Protein AF-A0A3E2C802-F1 (afdb_monomer)

Mean predicted aligned error: 6.78 Å

Secondary structure (DSSP, 8-state):
---------TTSSHHHHHHHHHHHHT-----HHHHHHHHHHHHHHTT--TTS---B-TTS-B-

Foldseek 3Di:
DDDDDFDDDPPPCRQVVQVVVCVVVVHDDDDVVVVVVVVVVVCVVVVPPPVDDQPADPVRDGD

Organism: Gardnerella vaginalis (NCBI:txid2702)

Radius of gyration: 17.33 Å; Cα contacts (8 Å, |Δi|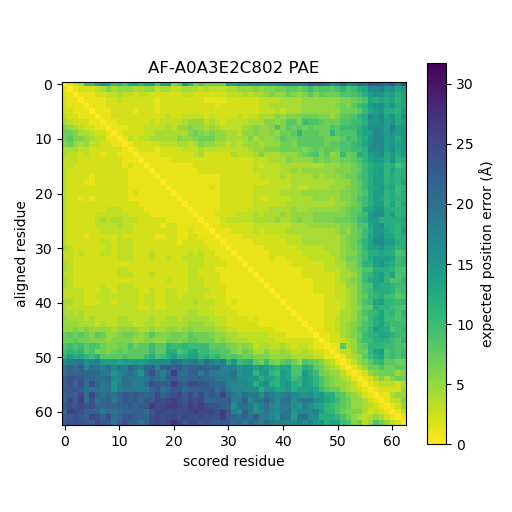>4): 22; chains: 1; bounding box: 31×28×46 Å

InterPro domains:
  IPR011994 Cytidylate kinase domain [PF02224] (4-55)
  IPR027417 P-loop containing nucleoside triphosphate hydrolase [G3DSA:3.40.50.300] (1-62)
  IPR027417 P-loop containing nucleoside triphosphate hydrolase [SSF52540] (1-57)

Solvent-accessible surface area (backbone atoms only — not comparable to full-atom values): 4264 Å² total; per-residue (Å²): 137,90,86,85,88,84,86,77,72,89,89,77,47,57,73,58,52,50,48,5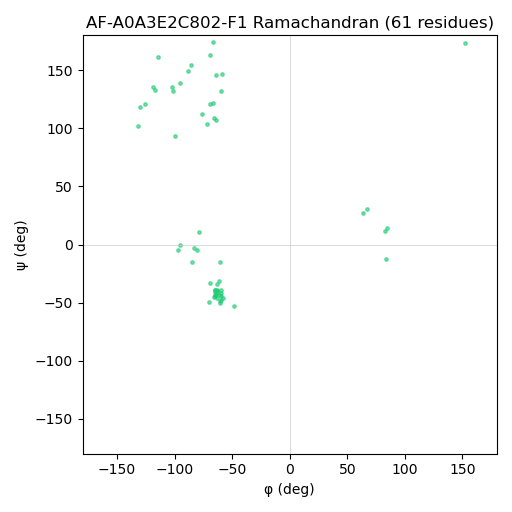2,50,18,64,74,72,72,47,87,76,82,62,65,67,61,51,52,50,51,52,52,52,50,36,61,72,69,66,55,70,82,82,61,73,84,53,54,49,100,86,68,46,79,113

pLDDT: mean 90.06, std 9.14, range [61.31, 97.88]

Structure (mmCIF, N/CA/C/O backbone):
data_AF-A0A3E2C802-F1
#
_entry.id   AF-A0A3E2C802-F1
#
loop_
_atom_site.group_PDB
_atom_site.id
_atom_site.type_symbol
_atom_site.label_atom_id
_atom_site.label_alt_id
_atom_site.label_comp_id
_atom_site.label_asym_id
_atom_site.label_entity_id
_atom_site.label_seq_id
_atom_site.pdbx_PDB_ins_code
_atom_site.Cartn_x
_atom_site.Cartn_y
_atom_site.Cartn_z
_atom_site.occupancy
_atom_site.B_iso_or_equiv
_atom_site.auth_seq_id
_atom_site.auth_comp_id
_atom_site.auth_asym_id
_atom_site.auth_atom_id
_atom_site.pdbx_PDB_model_num
ATOM 1 N N . MET A 1 1 ? 11.448 -18.965 -8.952 1.00 80.50 1 MET A N 1
ATOM 2 C CA . MET A 1 1 ? 10.539 -17.800 -9.028 1.00 80.50 1 MET A CA 1
ATOM 3 C C . MET A 1 1 ? 11.260 -16.610 -8.416 1.00 80.50 1 MET A C 1
ATOM 5 O O . MET A 1 1 ? 11.928 -16.813 -7.411 1.00 80.50 1 MET A O 1
ATOM 9 N N . ILE A 1 2 ? 11.201 -15.428 -9.033 1.00 93.56 2 ILE A N 1
ATOM 10 C CA . ILE A 1 2 ? 11.873 -14.215 -8.536 1.00 93.56 2 ILE A CA 1
ATOM 11 C C . ILE A 1 2 ? 10.828 -13.329 -7.849 1.00 93.56 2 ILE A C 1
ATOM 13 O O . ILE A 1 2 ? 9.771 -13.089 -8.426 1.00 93.56 2 ILE A O 1
ATOM 17 N N . CYS A 1 3 ? 11.137 -12.840 -6.645 1.00 94.81 3 CYS A N 1
ATOM 18 C CA . CYS A 1 3 ? 10.330 -11.862 -5.911 1.00 94.81 3 CYS A CA 1
ATOM 19 C C . CYS A 1 3 ? 11.153 -10.592 -5.682 1.00 94.81 3 CYS A C 1
ATOM 21 O O . CYS A 1 3 ? 12.319 -10.672 -5.301 1.00 94.81 3 CYS A O 1
ATOM 23 N N . VAL A 1 4 ? 10.539 -9.429 -5.901 1.00 95.12 4 VAL A N 1
ATOM 24 C CA . VAL A 1 4 ? 11.182 -8.117 -5.751 1.00 95.12 4 VAL A CA 1
ATOM 25 C C . VAL A 1 4 ? 10.345 -7.269 -4.798 1.00 95.12 4 VAL A C 1
ATOM 27 O O . VAL A 1 4 ? 9.171 -7.022 -5.068 1.00 95.12 4 VAL A O 1
ATOM 30 N N . ALA A 1 5 ? 10.947 -6.824 -3.695 1.00 95.69 5 ALA A N 1
ATOM 31 C CA . ALA A 1 5 ? 10.346 -5.873 -2.761 1.00 95.69 5 ALA A CA 1
ATOM 32 C C . ALA A 1 5 ? 10.805 -4.443 -3.093 1.00 95.69 5 ALA A C 1
ATOM 34 O O . ALA A 1 5 ? 11.969 -4.231 -3.436 1.00 95.69 5 ALA A O 1
ATOM 35 N N . ILE A 1 6 ? 9.890 -3.468 -3.029 1.00 94.00 6 ILE A N 1
ATOM 36 C CA . ILE A 1 6 ? 10.159 -2.052 -3.329 1.00 94.00 6 ILE A CA 1
ATOM 37 C C . ILE A 1 6 ? 9.577 -1.187 -2.208 1.00 94.00 6 ILE A C 1
ATOM 39 O O . ILE A 1 6 ? 8.379 -0.895 -2.193 1.00 94.00 6 ILE A O 1
ATOM 43 N N . ASP A 1 7 ? 10.451 -0.730 -1.313 1.00 93.25 7 ASP A N 1
ATOM 44 C CA . ASP A 1 7 ? 10.100 0.044 -0.120 1.00 93.25 7 ASP A CA 1
ATOM 45 C C . ASP A 1 7 ? 10.634 1.481 -0.163 1.00 93.25 7 ASP A C 1
ATOM 47 O O . ASP A 1 7 ? 11.513 1.837 -0.945 1.00 93.25 7 ASP A O 1
ATOM 51 N N . GLY A 1 8 ? 10.056 2.344 0.671 1.00 91.56 8 GLY A N 1
ATOM 52 C CA . GLY A 1 8 ? 10.430 3.755 0.787 1.00 91.56 8 GLY A CA 1
ATOM 53 C C . GLY A 1 8 ? 9.264 4.639 1.251 1.00 91.56 8 GLY A C 1
ATOM 54 O O . GLY A 1 8 ? 8.124 4.175 1.345 1.00 91.56 8 GLY A O 1
ATOM 55 N N . PRO A 1 9 ? 9.496 5.930 1.524 1.00 91.75 9 PRO A N 1
ATOM 56 C CA . PRO A 1 9 ? 8.485 6.817 2.101 1.00 91.75 9 PRO A CA 1
ATOM 57 C C . PRO A 1 9 ? 7.334 7.129 1.133 1.00 91.75 9 PRO A C 1
ATOM 59 O O . PRO A 1 9 ? 7.415 6.879 -0.072 1.00 91.75 9 PRO A O 1
ATOM 62 N N . ALA A 1 10 ? 6.207 7.624 1.648 1.00 88.50 10 ALA A N 1
ATOM 63 C CA . ALA A 1 10 ? 5.072 8.023 0.811 1.00 88.50 10 ALA A CA 1
ATOM 64 C C . ALA A 1 10 ? 5.477 9.120 -0.197 1.00 88.50 10 ALA A C 1
ATOM 66 O O . ALA A 1 10 ? 6.347 9.937 0.079 1.00 88.50 10 ALA A O 1
ATOM 67 N N . GLY A 1 11 ? 4.867 9.122 -1.386 1.00 89.38 11 GLY A N 1
ATOM 68 C CA . GLY A 1 11 ? 5.090 10.166 -2.398 1.00 89.38 11 GLY A CA 1
ATOM 69 C C . GLY A 1 11 ? 6.317 10.001 -3.306 1.00 89.38 11 GLY A C 1
ATOM 70 O O . GLY A 1 11 ? 6.359 10.638 -4.349 1.00 89.38 11 GLY A O 1
ATOM 71 N N . VAL A 1 12 ? 7.261 9.094 -3.020 1.00 93.56 12 VAL A N 1
ATOM 72 C CA . VAL A 1 12 ? 8.481 8.914 -3.855 1.00 93.56 12 VAL A CA 1
ATOM 73 C C . VAL A 1 12 ? 8.271 8.114 -5.153 1.00 93.56 12 VAL A C 1
ATOM 75 O O . VAL A 1 12 ? 9.227 7.696 -5.794 1.00 93.56 12 VAL A O 1
ATOM 78 N N . GLY A 1 13 ? 7.020 7.845 -5.538 1.00 93.25 13 GLY A N 1
ATOM 79 C CA . GLY A 1 13 ? 6.704 7.165 -6.801 1.00 93.25 13 GLY A CA 1
ATOM 80 C C . GLY A 1 13 ? 6.788 5.633 -6.789 1.00 93.25 13 GLY A C 1
ATOM 81 O O . GLY A 1 13 ? 6.674 5.025 -7.849 1.00 93.25 13 GLY A O 1
ATOM 82 N N . LYS A 1 14 ? 6.910 4.984 -5.620 1.00 94.31 14 LYS A N 1
ATOM 83 C CA . LYS A 1 14 ? 7.047 3.514 -5.502 1.00 94.31 14 LYS A CA 1
ATOM 84 C C . LYS A 1 14 ? 6.023 2.725 -6.307 1.00 94.31 14 LYS A C 1
ATOM 86 O O . LYS A 1 14 ? 6.420 1.876 -7.096 1.00 94.31 14 LYS A O 1
ATOM 91 N N . SER A 1 15 ? 4.726 3.005 -6.144 1.00 94.00 15 SER A N 1
ATOM 92 C CA . SER A 1 15 ? 3.660 2.288 -6.864 1.00 94.00 15 SER A CA 1
ATOM 93 C C . SER A 1 15 ? 3.751 2.488 -8.380 1.00 94.00 15 SER A C 1
ATOM 95 O O . SER A 1 15 ? 3.462 1.570 -9.139 1.00 94.00 15 SER A O 1
ATOM 97 N N . SER A 1 16 ? 4.193 3.663 -8.838 1.00 95.81 16 SER A N 1
ATOM 98 C CA . 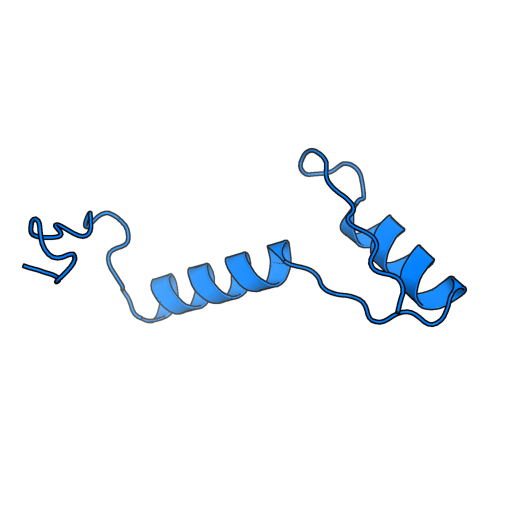SER A 1 16 ? 4.389 3.936 -10.266 1.00 95.81 16 SER A CA 1
ATOM 99 C C . SER A 1 16 ? 5.577 3.151 -10.825 1.00 95.81 16 SER A C 1
ATOM 101 O O . SER A 1 16 ? 5.426 2.456 -11.826 1.00 95.81 16 SER A O 1
ATOM 103 N N . THR A 1 17 ? 6.731 3.204 -10.154 1.00 95.69 17 THR A N 1
ATOM 104 C CA . THR A 1 17 ? 7.952 2.506 -10.586 1.00 95.69 17 THR A CA 1
ATOM 105 C C . THR A 1 17 ? 7.794 0.988 -10.526 1.00 95.69 17 THR A C 1
ATOM 107 O O . THR A 1 17 ? 8.131 0.299 -11.481 1.00 95.69 17 THR A O 1
ATOM 110 N N . SER A 1 18 ? 7.234 0.458 -9.437 1.00 95.94 18 SER A N 1
ATOM 111 C CA . SER A 1 18 ? 6.996 -0.984 -9.266 1.00 95.94 18 SER A CA 1
ATOM 112 C C . SER A 1 18 ? 6.017 -1.545 -10.299 1.00 95.94 18 SER A C 1
ATOM 114 O O . SER A 1 18 ? 6.273 -2.610 -10.857 1.00 95.94 18 SER A O 1
ATOM 116 N N . ARG A 1 19 ? 4.946 -0.810 -10.627 1.00 96.69 19 ARG A N 1
ATOM 117 C CA . ARG 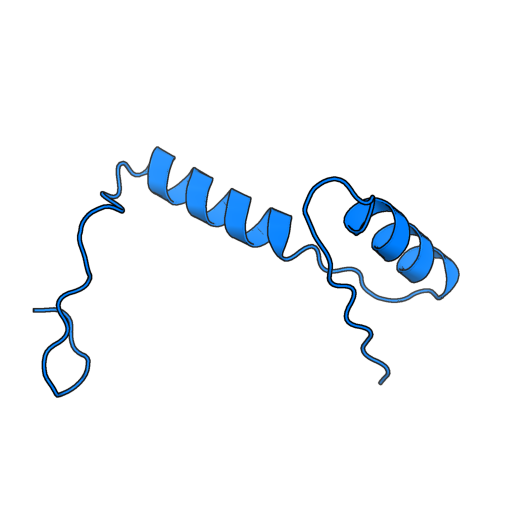A 1 19 ? 4.007 -1.195 -11.689 1.00 96.69 19 ARG A CA 1
ATOM 118 C C . ARG A 1 19 ? 4.671 -1.203 -13.067 1.00 96.69 19 ARG A C 1
ATOM 120 O O . ARG A 1 19 ? 4.478 -2.152 -13.821 1.00 96.69 19 ARG A O 1
ATOM 127 N N . ALA A 1 20 ? 5.464 -0.178 -13.386 1.00 97.50 20 ALA A N 1
ATOM 128 C CA . ALA A 1 20 ? 6.191 -0.108 -14.655 1.00 97.50 20 ALA A CA 1
ATOM 129 C C . ALA A 1 20 ? 7.225 -1.241 -14.787 1.00 97.50 20 ALA A C 1
ATOM 131 O O . ALA A 1 20 ? 7.297 -1.889 -15.828 1.00 97.50 20 ALA A O 1
ATOM 132 N N . LEU A 1 21 ? 7.974 -1.525 -13.717 1.00 96.75 21 LEU A N 1
ATOM 133 C CA . LEU A 1 21 ? 8.935 -2.628 -13.657 1.00 96.75 21 LEU A CA 1
ATOM 134 C C . LEU A 1 21 ? 8.244 -3.983 -13.880 1.00 96.75 21 LEU A C 1
ATOM 136 O O . LEU A 1 21 ? 8.696 -4.777 -14.702 1.00 96.75 21 LEU A O 1
ATOM 140 N N . ALA A 1 22 ? 7.129 -4.228 -13.186 1.00 97.12 22 ALA A N 1
ATOM 141 C CA . ALA A 1 22 ? 6.365 -5.462 -13.331 1.00 97.12 22 ALA A CA 1
ATOM 142 C C . ALA A 1 22 ? 5.844 -5.649 -14.764 1.00 97.12 22 ALA A C 1
ATOM 144 O O . ALA A 1 22 ? 5.995 -6.728 -15.329 1.00 97.12 22 ALA A O 1
ATOM 145 N N . GLN A 1 23 ? 5.318 -4.589 -15.387 1.00 97.69 23 GLN A N 1
ATOM 146 C CA . GLN A 1 23 ? 4.876 -4.632 -16.783 1.00 97.69 23 GLN A CA 1
ATOM 147 C C . GLN A 1 23 ? 6.035 -4.916 -17.749 1.00 97.69 23 GLN A C 1
ATOM 149 O O . GLN A 1 23 ? 5.874 -5.710 -18.671 1.00 97.69 23 GLN A O 1
ATOM 154 N N . TYR A 1 24 ? 7.196 -4.294 -17.529 1.00 97.88 24 TYR A N 1
ATOM 155 C CA . TYR A 1 24 ? 8.368 -4.457 -18.389 1.00 97.88 24 TYR A CA 1
ATOM 156 C C . TYR A 1 24 ? 8.922 -5.891 -18.365 1.00 97.88 24 TYR A C 1
ATOM 158 O O . TYR A 1 24 ? 9.266 -6.430 -19.413 1.00 97.88 24 TYR A O 1
ATOM 166 N N . TYR A 1 25 ? 8.974 -6.529 -17.190 1.00 96.81 25 TYR A N 1
ATOM 167 C CA . TYR A 1 25 ? 9.494 -7.897 -17.034 1.00 96.81 25 TYR A CA 1
ATOM 168 C C . TYR A 1 25 ? 8.418 -8.996 -17.062 1.00 96.81 25 TYR A C 1
ATOM 170 O O . TYR A 1 25 ? 8.748 -10.173 -16.922 1.00 96.81 25 TYR A O 1
ATOM 178 N N . GLY A 1 26 ? 7.139 -8.642 -17.217 1.00 96.75 26 GLY A N 1
ATOM 179 C CA . GLY A 1 26 ? 6.030 -9.600 -17.169 1.00 96.75 26 GLY A CA 1
ATOM 180 C C . GLY A 1 26 ? 5.807 -10.223 -15.785 1.00 96.75 26 GLY A C 1
ATOM 181 O O . GLY A 1 26 ? 5.386 -11.374 -15.685 1.00 96.75 26 GLY A O 1
ATOM 182 N N . PHE A 1 27 ? 6.118 -9.496 -14.709 1.00 96.94 27 PHE A N 1
ATOM 183 C CA . PHE A 1 27 ? 5.890 -9.955 -13.337 1.00 96.94 27 PHE A CA 1
ATOM 184 C C . PHE A 1 27 ? 4.471 -9.627 -12.868 1.00 96.94 27 PHE A C 1
ATOM 186 O O . PHE A 1 27 ? 3.854 -8.651 -13.298 1.00 96.94 27 PHE A O 1
ATOM 193 N N . ALA A 1 28 ? 3.975 -10.416 -11.916 1.00 96.00 28 ALA A N 1
ATOM 194 C CA . ALA A 1 28 ? 2.809 -10.028 -11.136 1.00 96.00 28 ALA A CA 1
ATOM 195 C C . ALA A 1 28 ? 3.124 -8.781 -10.289 1.00 96.00 28 ALA A C 1
ATOM 197 O O . ALA A 1 28 ? 4.241 -8.611 -9.797 1.00 96.00 28 ALA A O 1
ATOM 198 N N . TYR A 1 29 ? 2.122 -7.922 -10.104 1.00 95.94 29 TYR A N 1
ATOM 199 C CA . TYR A 1 29 ? 2.219 -6.687 -9.330 1.00 95.94 29 TYR A CA 1
ATOM 200 C C . TYR A 1 29 ? 1.280 -6.733 -8.120 1.00 95.94 29 TYR A C 1
ATOM 202 O O . TYR A 1 29 ? 0.105 -7.067 -8.265 1.00 95.94 29 TYR A O 1
ATOM 210 N N . LEU A 1 30 ? 1.788 -6.363 -6.941 1.00 95.25 30 LEU A N 1
ATOM 211 C CA . LEU A 1 30 ? 1.032 -6.310 -5.688 1.00 95.25 30 LEU A CA 1
ATOM 212 C C . LEU A 1 30 ? 1.246 -4.951 -5.001 1.00 95.25 30 LEU A C 1
ATOM 214 O O . LEU A 1 30 ? 2.370 -4.617 -4.634 1.00 95.25 30 LEU A O 1
ATOM 218 N N . ASP A 1 31 ? 0.173 -4.175 -4.809 1.00 94.50 31 ASP A N 1
ATOM 219 C CA . ASP A 1 31 ? 0.190 -2.909 -4.055 1.00 94.50 31 ASP A CA 1
ATOM 220 C C . ASP A 1 31 ? -0.344 -3.139 -2.633 1.00 94.50 31 ASP A C 1
ATOM 222 O O . ASP A 1 31 ? -1.550 -3.069 -2.377 1.00 94.50 31 ASP A O 1
ATOM 226 N N . THR A 1 32 ? 0.561 -3.402 -1.688 1.00 93.81 32 THR A N 1
ATOM 227 C CA . THR A 1 32 ? 0.208 -3.592 -0.271 1.00 93.81 32 THR A CA 1
ATOM 228 C C . THR A 1 32 ? -0.433 -2.343 0.336 1.00 93.81 32 THR A C 1
ATOM 230 O O . THR A 1 32 ? -1.335 -2.446 1.165 1.00 93.81 32 THR A O 1
ATOM 233 N N . GLY A 1 33 ? -0.055 -1.146 -0.121 1.00 92.56 33 GLY A N 1
ATOM 234 C CA . GLY A 1 33 ? -0.658 0.105 0.330 1.00 92.56 33 GLY A CA 1
ATOM 235 C C . GLY A 1 33 ? -2.133 0.217 -0.058 1.00 92.56 33 GLY A C 1
ATOM 236 O O . GLY A 1 33 ? -2.945 0.689 0.738 1.00 92.56 33 GLY A O 1
ATOM 237 N N . ALA A 1 34 ? -2.503 -0.22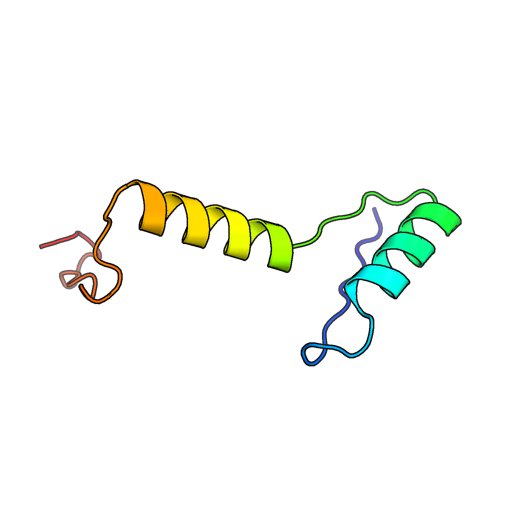8 -1.260 1.00 94.25 34 ALA A N 1
ATOM 238 C CA . ALA A 1 34 ? -3.900 -0.306 -1.680 1.00 94.25 34 ALA A CA 1
ATOM 239 C C . ALA A 1 34 ? -4.691 -1.323 -0.845 1.00 94.25 34 ALA A C 1
ATOM 241 O O . ALA A 1 34 ? -5.8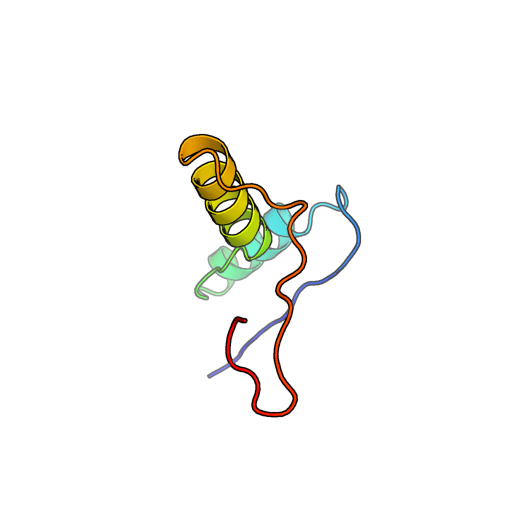21 -1.025 -0.459 1.00 94.25 34 ALA A O 1
ATOM 242 N N . MET A 1 35 ? -4.088 -2.467 -0.500 1.00 96.62 35 MET A N 1
ATOM 243 C CA . MET A 1 35 ? -4.715 -3.472 0.370 1.00 96.62 35 MET A CA 1
ATOM 244 C C . MET A 1 35 ? -5.040 -2.897 1.754 1.00 96.62 35 MET A C 1
ATOM 246 O O . MET A 1 35 ? -6.187 -2.972 2.192 1.00 96.62 35 MET A O 1
ATOM 250 N N . TYR A 1 36 ? -4.071 -2.252 2.415 1.00 95.06 36 TYR A N 1
ATOM 251 C CA . TYR A 1 36 ?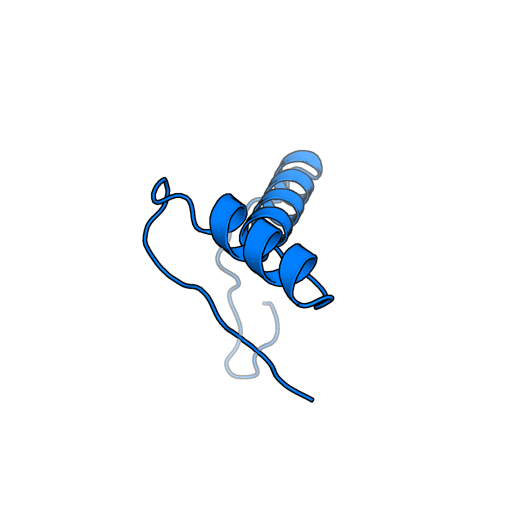 -4.302 -1.631 3.724 1.00 95.06 36 TYR A CA 1
ATOM 252 C C . TYR A 1 36 ? -5.334 -0.501 3.661 1.00 95.06 36 TYR A C 1
ATOM 254 O O . TYR A 1 36 ? -6.182 -0.398 4.546 1.00 95.06 36 TYR A O 1
ATOM 262 N N . ARG A 1 37 ? -5.324 0.321 2.602 1.00 95.62 37 ARG A N 1
ATOM 263 C CA . ARG A 1 37 ? -6.351 1.360 2.408 1.00 95.62 37 ARG A CA 1
ATOM 264 C C . ARG A 1 37 ? -7.747 0.769 2.221 1.00 95.62 37 ARG A C 1
ATOM 266 O O . ARG A 1 37 ? -8.699 1.318 2.766 1.00 95.62 37 ARG A O 1
ATOM 273 N N . ALA A 1 38 ? -7.875 -0.331 1.481 1.00 97.56 38 ALA A N 1
ATOM 274 C CA . ALA A 1 38 ? -9.152 -1.015 1.301 1.00 97.56 38 ALA A CA 1
ATOM 275 C C . ALA A 1 38 ? -9.669 -1.602 2.623 1.00 97.56 38 ALA A C 1
ATOM 277 O O . ALA A 1 38 ? -10.839 -1.419 2.952 1.00 97.56 38 ALA A O 1
ATOM 278 N N . ALA A 1 39 ? -8.791 -2.232 3.409 1.00 95.88 39 ALA A N 1
ATOM 279 C CA . ALA A 1 39 ? -9.132 -2.744 4.734 1.00 95.88 39 ALA A CA 1
ATOM 280 C C . ALA A 1 39 ? -9.584 -1.619 5.681 1.00 95.88 39 ALA A C 1
ATOM 282 O O . ALA A 1 39 ? -10.652 -1.708 6.281 1.00 95.88 39 ALA A O 1
ATOM 283 N N . ALA A 1 40 ? -8.828 -0.517 5.750 1.00 94.62 40 ALA A N 1
ATOM 284 C CA . ALA A 1 40 ? -9.195 0.644 6.557 1.00 94.62 40 ALA A CA 1
ATOM 285 C C . ALA A 1 40 ? -10.543 1.244 6.122 1.00 94.62 40 ALA A C 1
ATOM 287 O O . ALA A 1 40 ? -11.394 1.537 6.959 1.00 94.62 40 ALA A O 1
ATOM 288 N N . TRP A 1 41 ? -10.768 1.383 4.811 1.00 96.38 41 TRP A N 1
ATOM 289 C CA . TRP A 1 41 ? -12.041 1.857 4.270 1.00 96.38 41 TRP A CA 1
ATOM 290 C C . TRP A 1 41 ? -13.211 0.950 4.660 1.00 96.38 41 TRP A C 1
ATOM 292 O O . TRP A 1 41 ? -14.270 1.449 5.039 1.00 96.38 41 TRP A O 1
ATOM 302 N N . TRP A 1 42 ? -13.019 -0.369 4.608 1.00 96.88 42 TRP A N 1
ATOM 303 C CA . TRP A 1 42 ? -14.032 -1.329 5.033 1.00 96.88 42 TRP A CA 1
ATOM 304 C C . TRP A 1 42 ? -14.350 -1.185 6.526 1.00 96.88 42 TRP A C 1
ATOM 306 O O . TRP A 1 42 ? -15.523 -1.071 6.872 1.00 96.88 42 TRP A O 1
ATOM 316 N N . CYS A 1 43 ? -13.342 -1.076 7.399 1.00 95.19 43 CYS A N 1
ATOM 317 C CA . CYS A 1 43 ? -13.561 -0.853 8.833 1.00 95.19 43 CYS A CA 1
ATOM 318 C C . CYS A 1 43 ? -14.358 0.428 9.107 1.00 95.19 43 CYS A C 1
ATOM 320 O O . CYS A 1 43 ? -15.338 0.398 9.852 1.00 95.19 43 CYS A O 1
ATOM 322 N N . LEU A 1 44 ? -13.993 1.532 8.443 1.00 93.81 44 LEU A N 1
ATOM 323 C CA . LEU A 1 44 ? -14.721 2.800 8.541 1.00 93.81 44 LEU A CA 1
ATOM 324 C C . LEU A 1 44 ? -16.179 2.656 8.087 1.00 93.81 44 LEU A C 1
ATOM 326 O O . LEU A 1 44 ? -17.076 3.236 8.693 1.00 93.81 44 LEU A O 1
ATOM 330 N N . LYS A 1 45 ? -16.432 1.871 7.034 1.00 96.81 45 LYS A N 1
ATOM 331 C CA . LYS A 1 45 ? -17.788 1.609 6.536 1.00 96.81 45 LYS A CA 1
ATOM 332 C C . LYS A 1 45 ? -18.626 0.749 7.472 1.00 96.81 45 LYS A C 1
ATOM 334 O O . LYS A 1 45 ? -19.831 0.968 7.532 1.00 96.81 45 LYS A O 1
ATOM 339 N N . GLN A 1 46 ? -18.007 -0.181 8.190 1.00 97.00 46 GLN A N 1
ATOM 340 C CA . GLN A 1 46 ? -18.689 -1.018 9.177 1.00 97.00 46 GLN A CA 1
ATOM 341 C C . GLN A 1 46 ? -18.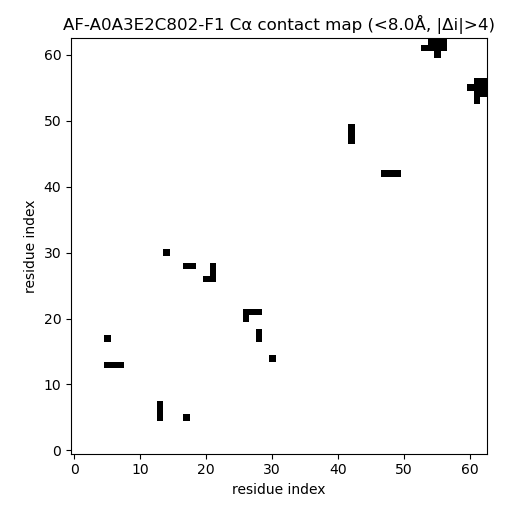844 -0.343 10.545 1.00 97.00 46 GLN A C 1
ATOM 343 O O . GLN A 1 46 ? -19.433 -0.931 11.446 1.00 97.00 46 GLN A O 1
ATOM 348 N N . GLY A 1 47 ? -18.313 0.874 10.724 1.00 93.56 47 GLY A N 1
ATOM 349 C CA . GLY A 1 47 ? -18.302 1.536 12.028 1.00 93.56 47 GLY A CA 1
ATOM 350 C C . GLY A 1 47 ? -17.471 0.778 13.067 1.00 93.56 47 GLY A C 1
ATOM 351 O O . GLY A 1 47 ? -17.763 0.858 14.257 1.00 93.56 47 GLY A O 1
ATOM 352 N N . ILE A 1 48 ? -16.463 0.019 12.623 1.00 90.19 48 ILE A N 1
ATOM 353 C CA . ILE A 1 48 ? -15.552 -0.687 13.523 1.00 90.19 48 ILE A CA 1
ATOM 354 C C . ILE A 1 48 ? -14.695 0.357 14.231 1.00 90.19 48 ILE A C 1
ATOM 356 O O . ILE A 1 48 ? -13.972 1.124 13.591 1.00 90.19 48 ILE A O 1
ATOM 360 N N . ASP A 1 49 ? -14.779 0.368 15.556 1.00 86.06 49 ASP A N 1
ATOM 361 C CA . ASP A 1 49 ? -13.940 1.208 16.392 1.00 86.06 49 ASP A CA 1
ATOM 362 C C . ASP A 1 49 ? -12.501 0.681 16.389 1.00 86.06 49 ASP A C 1
ATOM 364 O O . ASP A 1 49 ? -12.181 -0.319 17.029 1.00 86.06 49 ASP A O 1
ATOM 368 N N . LEU A 1 50 ? -11.633 1.368 15.647 1.00 83.50 50 LEU A N 1
ATOM 369 C CA . LEU A 1 50 ? -10.207 1.052 15.552 1.00 83.50 50 LEU A CA 1
ATOM 370 C C . LEU A 1 50 ? -9.392 1.586 16.741 1.00 83.50 50 LEU A C 1
ATOM 372 O O . LEU A 1 50 ? -8.191 1.336 16.801 1.00 83.50 50 LEU A O 1
ATOM 376 N N . SER A 1 51 ? -10.010 2.341 17.657 1.00 83.75 51 SER A N 1
ATOM 377 C CA . SER A 1 51 ? -9.364 2.808 18.890 1.00 83.75 51 SER A CA 1
ATOM 378 C C . SER A 1 51 ? -9.434 1.782 20.020 1.00 83.75 51 SER A C 1
ATOM 380 O O . SER A 1 51 ? -8.661 1.873 20.973 1.00 83.75 51 SER A O 1
ATOM 382 N N . LYS A 1 52 ? -10.298 0.766 19.890 1.00 77.88 52 LYS A N 1
ATOM 383 C CA . LYS A 1 52 ? -10.259 -0.405 20.761 1.00 77.88 52 LYS A CA 1
ATOM 384 C C . LYS A 1 52 ? -8.965 -1.168 20.518 1.00 77.88 52 LYS A C 1
ATOM 386 O O . LYS A 1 52 ? -8.794 -1.825 19.491 1.00 77.88 52 LYS A O 1
ATOM 391 N N . GLN A 1 53 ? -8.065 -1.102 21.490 1.00 72.31 53 GLN A N 1
ATOM 392 C CA . GLN A 1 53 ? -6.994 -2.078 21.590 1.00 72.31 53 GLN A CA 1
ATOM 393 C C . GLN A 1 53 ? -7.627 -3.463 21.738 1.00 72.31 53 GLN A C 1
ATOM 395 O O . GLN A 1 53 ? -8.549 -3.642 22.534 1.00 72.31 53 GLN A O 1
ATOM 400 N N . LEU A 1 54 ? -7.156 -4.428 20.944 1.00 72.19 54 LEU A N 1
ATOM 401 C CA . LEU A 1 54 ? -7.402 -5.827 21.267 1.00 72.19 54 LEU A CA 1
ATOM 402 C C . LEU A 1 54 ? -6.687 -6.088 22.591 1.00 72.19 54 LEU A C 1
ATOM 404 O O . LEU A 1 54 ? -5.456 -6.125 22.637 1.00 72.19 54 LEU A O 1
ATOM 408 N N . GLU A 1 55 ? -7.463 -6.216 23.656 1.00 71.62 55 GLU A N 1
ATOM 409 C CA . GLU A 1 55 ? -6.986 -6.837 24.878 1.00 71.62 55 GLU A CA 1
ATOM 410 C C . GLU A 1 55 ? -6.978 -8.337 24.611 1.00 71.62 55 GLU A C 1
ATOM 412 O O . GLU A 1 55 ? -8.007 -8.951 24.319 1.00 71.62 55 GLU A O 1
ATOM 417 N N . LEU A 1 56 ? -5.765 -8.877 24.568 1.00 74.81 56 LEU A N 1
ATOM 418 C CA . LEU A 1 56 ? -5.534 -10.300 24.456 1.00 74.81 56 LEU A CA 1
ATOM 419 C C . LEU A 1 56 ? -5.161 -10.806 25.843 1.00 74.81 56 LEU A C 1
ATOM 421 O O . LEU A 1 56 ? -4.351 -10.173 26.527 1.00 74.81 56 LEU A O 1
ATOM 425 N N . ASP A 1 57 ? -5.732 -11.934 26.245 1.00 81.06 57 ASP A N 1
ATOM 426 C CA . ASP A 1 57 ? -5.218 -12.667 27.397 1.00 81.06 57 ASP A CA 1
ATOM 427 C C . ASP A 1 57 ? -3.809 -13.231 27.108 1.00 81.06 57 ASP A C 1
ATOM 429 O O . ASP A 1 57 ? -3.278 -13.128 25.996 1.00 81.06 57 ASP A O 1
ATOM 433 N N . GLU A 1 58 ? -3.172 -13.831 28.117 1.00 77.44 58 GLU A N 1
ATOM 434 C CA . GLU A 1 58 ? -1.836 -14.436 27.970 1.00 77.44 58 GLU A CA 1
ATOM 435 C C . GLU A 1 58 ? -1.795 -15.570 26.924 1.00 77.44 58 GLU A C 1
ATOM 437 O O . GL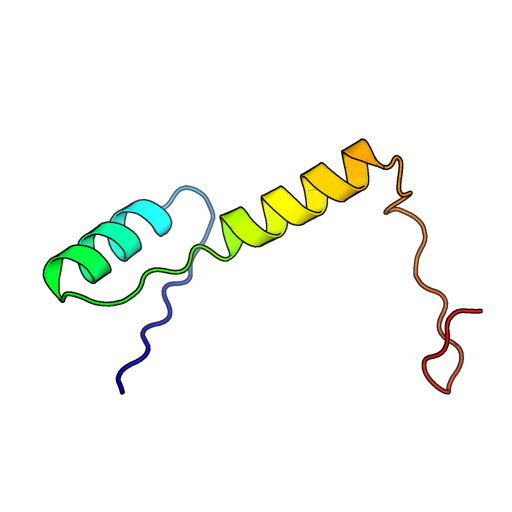U A 1 58 ? -0.718 -15.957 26.466 1.00 77.44 58 GLU A O 1
ATOM 442 N N . GLU A 1 59 ? -2.960 -16.074 26.514 1.00 78.94 59 GLU A N 1
ATOM 443 C CA . GLU A 1 59 ? -3.142 -17.153 25.544 1.00 78.94 59 GLU A CA 1
ATOM 444 C C . GLU A 1 59 ? -3.439 -16.624 24.126 1.00 78.94 59 GLU A C 1
ATOM 446 O O . GLU A 1 59 ? -3.455 -17.398 23.166 1.00 78.94 59 GLU A O 1
ATOM 451 N N . GLY A 1 60 ? -3.596 -15.304 23.961 1.00 67.19 60 GLY A N 1
ATOM 452 C CA . GLY A 1 60 ? -3.835 -14.649 22.676 1.00 67.19 60 GLY A CA 1
ATOM 453 C C . GLY A 1 60 ? -5.301 -14.625 22.232 1.00 67.19 60 GLY A C 1
ATOM 454 O O . GLY A 1 60 ? -5.564 -14.332 21.062 1.00 67.19 60 GLY A O 1
ATOM 455 N N . ASN A 1 61 ? -6.252 -14.917 23.123 1.00 72.69 61 ASN A N 1
ATOM 456 C CA . ASN A 1 61 ? -7.682 -14.784 22.851 1.00 72.69 61 ASN A CA 1
ATOM 457 C C . ASN A 1 61 ? -8.179 -13.376 23.189 1.00 72.69 61 ASN A C 1
ATOM 459 O O . ASN A 1 61 ? -7.684 -12.731 24.108 1.00 72.69 61 ASN A O 1
ATOM 463 N N . SER A 1 62 ? -9.192 -12.908 22.452 1.00 70.81 62 SER A N 1
ATOM 464 C CA . SER A 1 62 ? -9.883 -11.659 22.791 1.00 70.81 62 SER A CA 1
ATOM 465 C C . SER A 1 62 ? -10.638 -11.836 24.106 1.00 70.81 62 SER A C 1
ATOM 467 O O . SER A 1 62 ? -11.518 -12.697 24.178 1.00 70.81 62 SER A O 1
ATOM 469 N N . THR A 1 63 ? -10.328 -11.005 25.102 1.00 61.31 63 THR A N 1
ATOM 470 C CA . THR A 1 63 ? -11.193 -10.796 26.279 1.00 61.31 63 THR A CA 1
ATOM 471 C C . THR A 1 63 ? -12.452 -10.009 25.937 1.00 61.31 63 THR A C 1
ATOM 473 O O . THR A 1 63 ? -12.429 -9.245 24.938 1.00 61.31 63 THR A O 1
#

Sequence (63 aa):
MICVAIDGPAGVGKSSTSRALAQYYGFAYLDTGAMYRAAAWWCLKQGIDLSKQLELDEEGNST